Protein AF-X1B9T6-F1 (afdb_monomer_lite)

pLDDT: mean 83.57, std 14.06, range [35.12, 95.44]

Foldseek 3Di:
DPPADDPDDQWGWDQDDPAQWIWIWGQPPVVRDIGTQDIGGNPDDPPPSVVVVVPDPPD

Secondary structure (DSSP, 8-state):
-TTSPEEETTEEEEE-SSSSEEEEEEEEGGGTEEEEEEEEETTSPTTGGGGGTTT----

Sequence (59 aa):
PERWPYYEKNIHKYNTRRFPFSLYYVFEKNLDKIIIIAVAHQKRKPGYWKQRFDNSSIK

Structure (mmCIF, N/CA/C/O backbone):
data_AF-X1B9T6-F1
#
_entry.id   AF-X1B9T6-F1
#
loop_
_atom_site.group_PDB
_atom_site.id
_atom_site.type_symbol
_atom_site.label_atom_id
_atom_site.label_alt_id
_atom_site.label_comp_id
_atom_site.label_asym_id
_atom_site.label_entity_id
_atom_site.label_seq_id
_atom_site.pdbx_PDB_ins_code
_atom_site.Cartn_x
_atom_site.Cartn_y
_atom_site.Cartn_z
_atom_site.occupancy
_atom_site.B_iso_or_equiv
_atom_site.auth_seq_id
_atom_site.auth_comp_id
_atom_site.auth_asym_id
_atom_site.auth_atom_id
_atom_site.pdbx_PDB_model_num
ATOM 1 N N . PRO A 1 1 ? -11.604 -7.787 4.857 1.00 64.19 1 PRO A N 1
ATOM 2 C CA . PRO A 1 1 ? -10.511 -6.807 4.594 1.00 64.19 1 PRO A CA 1
ATOM 3 C C . PRO A 1 1 ? -9.169 -7.170 5.254 1.00 64.19 1 PRO A C 1
ATOM 5 O O . PRO A 1 1 ? -8.124 -6.902 4.675 1.00 64.19 1 PRO A O 1
ATOM 8 N N . GLU A 1 2 ? -9.201 -7.817 6.423 1.00 70.62 2 GLU A N 1
ATOM 9 C CA . GLU A 1 2 ? -8.017 -8.073 7.267 1.00 70.62 2 GLU A CA 1
ATOM 10 C C . GLU A 1 2 ? -7.266 -9.380 6.966 1.00 70.62 2 GLU A C 1
ATOM 12 O O . GLU A 1 2 ? -6.241 -9.662 7.570 1.00 70.62 2 GLU A O 1
ATOM 17 N N . ARG A 1 3 ? -7.758 -10.190 6.018 1.00 76.56 3 ARG A N 1
ATOM 18 C CA . ARG A 1 3 ? -7.171 -11.501 5.681 1.00 76.56 3 ARG A CA 1
ATOM 19 C C . ARG A 1 3 ? -5.697 -11.412 5.257 1.00 76.56 3 ARG A C 1
ATOM 21 O O . ARG A 1 3 ? -4.975 -12.395 5.378 1.00 76.56 3 ARG A O 1
ATOM 28 N N . TRP A 1 4 ? -5.272 -10.278 4.705 1.00 72.81 4 TRP A N 1
ATOM 29 C CA . TRP A 1 4 ? -3.932 -10.113 4.148 1.00 72.81 4 TRP A CA 1
ATOM 30 C C . TRP A 1 4 ? -3.000 -9.451 5.160 1.00 72.81 4 TRP A C 1
ATOM 32 O O . TRP A 1 4 ? -3.378 -8.421 5.718 1.00 72.81 4 TRP A O 1
ATOM 42 N N . PRO A 1 5 ? -1.784 -9.983 5.370 1.00 70.06 5 PRO A N 1
ATOM 43 C CA . PRO A 1 5 ? -0.827 -9.377 6.283 1.00 70.06 5 PRO A CA 1
ATOM 44 C C . PRO A 1 5 ? -0.421 -7.980 5.805 1.00 70.06 5 PRO A C 1
ATOM 46 O O . PRO A 1 5 ? -0.478 -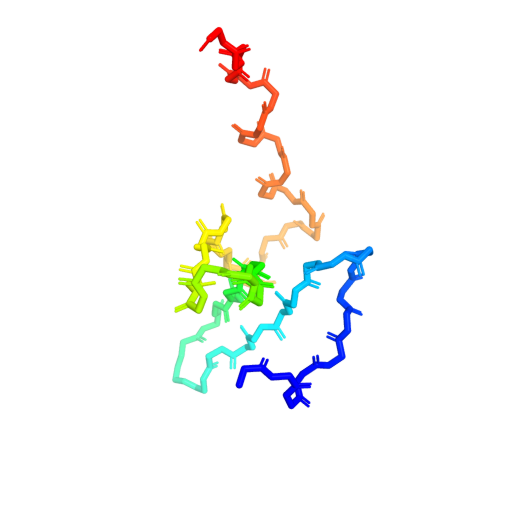7.661 4.610 1.00 70.06 5 PRO A O 1
ATOM 49 N N . TYR A 1 6 ? -0.002 -7.147 6.754 1.00 73.94 6 TYR A N 1
ATOM 50 C CA . TYR A 1 6 ? 0.510 -5.818 6.457 1.00 73.94 6 TYR A CA 1
ATOM 51 C C . TYR A 1 6 ? 1.777 -5.917 5.602 1.00 73.94 6 TYR A C 1
ATOM 53 O O . TYR A 1 6 ? 2.706 -6.659 5.910 1.00 73.94 6 TYR A O 1
ATOM 61 N N . TYR A 1 7 ? 1.803 -5.155 4.514 1.00 69.56 7 TYR A N 1
ATOM 62 C CA . TYR A 1 7 ? 2.997 -4.929 3.711 1.00 69.56 7 TYR A CA 1
ATOM 63 C C . TYR A 1 7 ? 3.927 -3.924 4.402 1.00 69.56 7 TYR A C 1
ATOM 65 O O . TYR A 1 7 ? 5.136 -4.123 4.423 1.00 69.56 7 TYR A O 1
ATOM 73 N N . GLU A 1 8 ? 3.357 -2.860 4.978 1.00 78.00 8 GLU A N 1
ATOM 74 C CA . GLU A 1 8 ? 4.061 -1.840 5.763 1.00 78.00 8 GLU A CA 1
ATOM 75 C C . GLU A 1 8 ? 3.049 -1.055 6.609 1.00 78.00 8 GLU A C 1
ATOM 77 O O . GLU A 1 8 ? 2.036 -0.606 6.070 1.00 78.00 8 GLU A O 1
ATOM 82 N N . LYS A 1 9 ? 3.310 -0.863 7.911 1.00 80.00 9 LYS A N 1
ATOM 83 C CA . LYS A 1 9 ? 2.380 -0.216 8.862 1.00 80.00 9 LYS A CA 1
ATOM 84 C C . LYS A 1 9 ? 0.946 -0.764 8.723 1.00 80.00 9 LYS A C 1
ATOM 86 O O . LYS A 1 9 ? 0.710 -1.899 9.108 1.00 80.00 9 LYS A O 1
ATOM 91 N N . ASN A 1 10 ? 0.037 0.018 8.124 1.00 84.25 10 ASN A N 1
ATOM 92 C CA . ASN A 1 10 ? -1.388 -0.287 7.926 1.00 84.25 10 ASN A CA 1
ATOM 93 C C . ASN A 1 10 ? -1.751 -0.595 6.459 1.00 84.25 10 ASN A C 1
ATOM 95 O O . ASN A 1 10 ? -2.924 -0.728 6.117 1.00 84.25 10 ASN A O 1
ATOM 99 N N . ILE A 1 1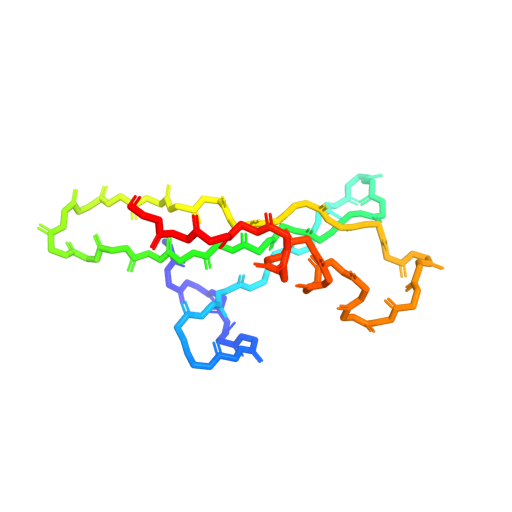1 ? -0.761 -0.669 5.567 1.00 88.88 11 ILE A N 1
ATOM 100 C CA . ILE A 1 11 ? -0.976 -0.934 4.144 1.00 88.88 11 ILE A CA 1
ATOM 101 C C . ILE A 1 11 ? -1.035 -2.441 3.932 1.00 88.88 11 ILE A C 1
ATOM 103 O O . ILE A 1 11 ? -0.068 -3.154 4.195 1.00 88.88 11 ILE A O 1
ATOM 107 N N . HIS A 1 12 ? -2.137 -2.922 3.380 1.00 90.88 12 HIS A N 1
ATOM 108 C CA . HIS A 1 12 ? -2.290 -4.288 2.903 1.00 90.88 12 HIS A CA 1
ATOM 109 C C . HIS A 1 12 ? -1.881 -4.389 1.433 1.00 90.88 12 HIS A C 1
ATOM 111 O O . HIS A 1 12 ? -2.085 -3.461 0.645 1.00 90.88 12 HIS A O 1
ATOM 117 N N . LYS A 1 13 ? -1.334 -5.546 1.050 1.00 91.25 13 LYS A N 1
ATOM 118 C CA . LYS A 1 13 ? -1.002 -5.873 -0.340 1.00 91.25 13 LYS A CA 1
ATOM 119 C C . LYS A 1 13 ? -1.797 -7.091 -0.794 1.00 91.25 13 LY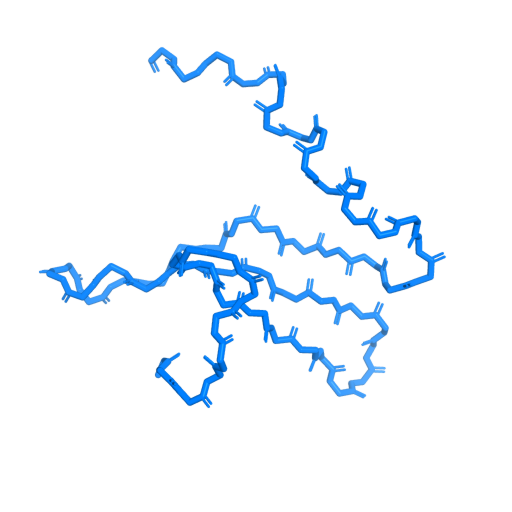S A C 1
ATOM 121 O O . LYS A 1 13 ? -1.735 -8.147 -0.171 1.00 91.25 13 LYS A O 1
ATOM 126 N N . TYR A 1 14 ? -2.463 -6.964 -1.934 1.00 92.19 14 TYR A N 1
ATOM 127 C CA . TYR A 1 14 ? -3.138 -8.060 -2.617 1.00 92.19 14 TYR A CA 1
ATOM 128 C C . TYR A 1 14 ? -2.569 -8.247 -4.024 1.00 92.19 14 TYR A C 1
ATOM 130 O O . TYR A 1 14 ? -2.542 -7.312 -4.821 1.00 92.19 14 TYR A O 1
ATOM 138 N N . ASN A 1 15 ? -2.132 -9.462 -4.348 1.00 92.44 15 ASN A N 1
ATOM 139 C CA . ASN A 1 15 ? -1.710 -9.810 -5.702 1.00 92.44 15 ASN A CA 1
ATOM 140 C C . ASN A 1 15 ? -2.912 -10.313 -6.502 1.00 92.44 15 ASN A C 1
ATOM 142 O O . ASN A 1 15 ? -3.590 -11.256 -6.086 1.00 92.44 15 ASN A O 1
ATOM 146 N N . THR A 1 16 ? -3.161 -9.714 -7.665 1.00 92.50 16 THR A N 1
ATOM 147 C CA . THR A 1 16 ? -4.239 -10.166 -8.547 1.00 92.50 16 THR A CA 1
ATOM 148 C C . THR A 1 16 ? -3.894 -11.514 -9.174 1.00 92.50 16 THR A C 1
ATOM 150 O O . THR A 1 16 ? -2.749 -11.758 -9.539 1.00 92.50 16 THR A O 1
ATOM 153 N N . ARG A 1 17 ? -4.892 -12.393 -9.330 1.00 90.12 17 ARG A N 1
ATOM 154 C CA . ARG A 1 17 ? -4.678 -13.758 -9.848 1.00 90.12 17 ARG A CA 1
ATOM 155 C C . ARG A 1 17 ? -4.399 -13.819 -11.353 1.00 90.12 17 ARG A C 1
ATOM 157 O O . ARG A 1 17 ? -3.597 -14.633 -11.784 1.00 90.12 17 ARG A O 1
ATOM 164 N N . ARG A 1 18 ? -5.088 -12.996 -12.153 1.00 92.75 18 ARG A N 1
ATOM 165 C CA . ARG A 1 18 ? -5.065 -13.079 -13.629 1.00 92.75 18 ARG A CA 1
ATOM 166 C C . ARG A 1 18 ? -3.983 -12.219 -14.277 1.00 92.75 18 ARG A C 1
ATOM 168 O O . ARG A 1 18 ? -3.454 -12.580 -15.319 1.00 92.75 18 ARG A O 1
ATOM 175 N N . PHE A 1 19 ? -3.682 -11.074 -13.678 1.00 91.94 19 PHE A N 1
ATOM 176 C CA . PHE A 1 19 ? -2.740 -10.104 -14.223 1.00 91.94 19 PHE A CA 1
ATOM 177 C C . PHE A 1 19 ? -1.602 -9.873 -13.223 1.00 91.94 19 PHE A C 1
ATOM 179 O O . PHE A 1 19 ? -1.832 -9.992 -12.018 1.00 91.94 19 PHE A O 1
ATOM 186 N N . PRO A 1 20 ? -0.386 -9.526 -13.674 1.00 94.31 20 PRO A N 1
ATOM 187 C CA . PRO A 1 20 ? 0.771 -9.334 -12.801 1.00 94.31 20 PRO A CA 1
ATOM 188 C C . PRO A 1 20 ? 0.729 -7.963 -12.106 1.00 94.31 20 PRO A C 1
ATOM 190 O O . PRO A 1 20 ? 1.646 -7.151 -12.238 1.00 94.31 20 PRO A O 1
ATOM 193 N N . PHE A 1 21 ? -0.342 -7.682 -11.362 1.00 95.44 21 PHE A N 1
ATOM 194 C CA . PHE A 1 21 ? -0.516 -6.456 -10.591 1.00 95.44 21 PHE A CA 1
ATOM 195 C C . PHE A 1 21 ? -0.633 -6.738 -9.091 1.00 95.44 21 PHE A C 1
ATOM 197 O O . PHE A 1 21 ? -1.095 -7.785 -8.639 1.00 95.44 21 PHE A O 1
ATOM 204 N N . SER A 1 22 ? -0.179 -5.765 -8.312 1.00 93.31 22 SER A N 1
ATOM 205 C CA . SER A 1 22 ? -0.351 -5.681 -6.867 1.00 93.31 22 SER A CA 1
ATOM 206 C C . SER A 1 22 ? -1.235 -4.481 -6.551 1.00 93.31 22 SER A C 1
ATOM 208 O O . SER A 1 22 ? -0.948 -3.367 -6.996 1.00 93.31 22 SER A O 1
ATOM 210 N N . LEU A 1 23 ? -2.292 -4.716 -5.785 1.00 92.88 23 LEU A N 1
ATOM 211 C CA . LEU A 1 23 ? -3.145 -3.702 -5.189 1.00 92.88 23 LEU A CA 1
ATOM 212 C C . LEU A 1 23 ? -2.644 -3.409 -3.773 1.00 92.88 23 LEU A C 1
ATOM 214 O O . LEU A 1 23 ? -2.484 -4.330 -2.974 1.00 92.88 23 LEU A O 1
ATOM 218 N N . TYR A 1 24 ? -2.424 -2.137 -3.471 1.00 92.19 24 TYR A N 1
ATOM 219 C CA . TYR A 1 24 ? -2.083 -1.642 -2.144 1.00 92.19 24 TYR A CA 1
ATOM 220 C C . TYR A 1 24 ? -3.254 -0.832 -1.606 1.00 92.19 24 TYR A C 1
ATOM 222 O O . TYR A 1 24 ? -3.733 0.077 -2.292 1.00 92.19 24 TYR A O 1
ATOM 230 N N . TYR A 1 25 ? -3.711 -1.154 -0.401 1.00 92.31 25 TYR A N 1
ATOM 231 C CA . TYR A 1 25 ? -4.861 -0.492 0.208 1.00 92.31 25 TYR A CA 1
ATOM 232 C C . TYR A 1 25 ? -4.712 -0.356 1.723 1.00 92.31 25 TYR A C 1
ATOM 234 O O . TYR A 1 25 ? -3.999 -1.134 2.352 1.00 92.31 25 TYR A O 1
ATOM 242 N N . VAL A 1 26 ? -5.415 0.611 2.304 1.00 91.88 26 VAL A N 1
ATOM 243 C CA . VAL A 1 26 ? -5.631 0.733 3.754 1.00 91.88 26 VAL A CA 1
ATOM 244 C C . VAL A 1 26 ? -7.102 0.468 4.047 1.00 91.88 26 VAL A C 1
ATOM 246 O O . VAL A 1 26 ? -7.971 0.777 3.228 1.00 91.88 26 VAL A O 1
ATOM 249 N N . PHE A 1 27 ? -7.373 -0.144 5.197 1.00 91.94 27 PHE A N 1
ATOM 250 C CA . PHE A 1 27 ? -8.724 -0.330 5.709 1.00 91.94 27 PHE A CA 1
ATOM 251 C C . PHE A 1 27 ? -8.952 0.594 6.910 1.00 91.94 27 PHE A C 1
ATOM 253 O O . PHE A 1 27 ? -8.403 0.365 7.988 1.00 91.94 27 PHE A O 1
ATOM 260 N N . GLU A 1 28 ? -9.759 1.636 6.712 1.00 89.88 28 GLU A N 1
ATOM 261 C CA . GLU A 1 28 ? -10.160 2.577 7.760 1.00 89.88 28 GLU A CA 1
ATOM 262 C C . GLU A 1 28 ? -11.354 2.006 8.526 1.00 89.88 28 GLU A C 1
ATOM 264 O O . GLU A 1 28 ? -12.509 2.222 8.153 1.00 89.88 28 GLU A O 1
ATOM 269 N N . LYS A 1 29 ? -11.070 1.256 9.599 1.00 86.69 29 LYS A N 1
ATOM 270 C CA . LYS A 1 29 ? -12.079 0.523 10.387 1.00 86.69 29 LYS A CA 1
ATOM 271 C C . LYS A 1 29 ? -13.213 1.413 10.891 1.00 86.69 29 LYS A C 1
ATOM 273 O O . LYS A 1 29 ? -14.371 1.034 10.797 1.00 86.69 29 LYS A O 1
ATOM 278 N N . ASN A 1 30 ? -12.877 2.604 11.384 1.00 91.00 30 ASN A N 1
ATOM 279 C CA . ASN A 1 30 ? -13.848 3.535 11.966 1.00 91.00 30 ASN A CA 1
ATOM 280 C C . ASN A 1 30 ? -14.876 4.037 10.943 1.00 91.00 30 ASN A C 1
ATOM 282 O O . ASN A 1 30 ? -15.975 4.429 11.318 1.00 91.00 30 ASN A O 1
ATOM 286 N N . LEU A 1 31 ? -14.509 4.048 9.660 1.00 92.00 31 LEU A N 1
ATOM 287 C CA . LEU A 1 31 ? -15.357 4.521 8.568 1.00 92.00 31 LEU A CA 1
ATOM 288 C C . LEU A 1 31 ? -15.899 3.375 7.705 1.00 92.00 31 LEU A C 1
ATOM 290 O O . LEU A 1 31 ? -16.602 3.657 6.739 1.00 92.00 31 LEU A O 1
ATOM 294 N N . ASP A 1 32 ? -15.530 2.128 8.015 1.00 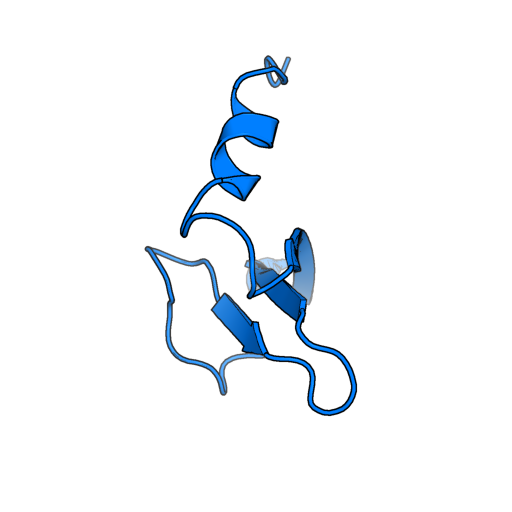90.62 32 ASP A N 1
ATOM 295 C CA . ASP A 1 32 ? -15.759 0.925 7.206 1.00 90.62 32 ASP A CA 1
ATOM 296 C C . ASP A 1 32 ? -15.432 1.127 5.712 1.00 90.62 32 ASP A C 1
ATOM 298 O O . ASP A 1 32 ? -16.213 0.821 4.809 1.00 90.62 32 ASP A O 1
ATOM 302 N N . LYS A 1 33 ? -14.259 1.713 5.430 1.00 92.56 33 LYS A N 1
ATOM 303 C CA . LYS A 1 33 ? -13.837 2.076 4.065 1.00 92.56 33 LYS A CA 1
ATOM 304 C C . LYS A 1 33 ? -12.499 1.466 3.683 1.00 92.56 33 LYS A C 1
ATOM 306 O O . LYS A 1 33 ? -11.561 1.410 4.475 1.00 92.56 33 LYS A O 1
ATOM 311 N N . ILE A 1 34 ? -12.395 1.071 2.415 1.00 91.94 34 ILE A N 1
ATOM 312 C CA . ILE A 1 34 ? -11.141 0.652 1.784 1.00 91.94 34 ILE A CA 1
ATOM 313 C C . ILE A 1 34 ? -10.632 1.793 0.909 1.00 91.94 34 ILE A C 1
ATOM 315 O O . ILE A 1 34 ? -11.306 2.208 -0.033 1.00 91.94 34 ILE A O 1
ATOM 319 N N . ILE A 1 35 ? -9.422 2.265 1.196 1.00 91.81 35 ILE A N 1
ATOM 320 C CA . ILE A 1 35 ? -8.752 3.308 0.419 1.00 91.81 35 ILE A CA 1
ATOM 321 C C . ILE A 1 35 ? -7.682 2.643 -0.439 1.00 91.81 35 ILE A C 1
ATOM 323 O O . ILE A 1 35 ? -6.727 2.062 0.081 1.00 91.81 35 ILE A O 1
ATOM 327 N N . ILE A 1 36 ? -7.837 2.721 -1.761 1.00 92.00 36 ILE A N 1
ATOM 328 C CA . ILE A 1 36 ? -6.837 2.218 -2.704 1.00 92.00 36 ILE A CA 1
ATOM 329 C C . ILE A 1 36 ? -5.714 3.246 -2.816 1.00 92.00 36 ILE A C 1
ATOM 331 O O . ILE A 1 36 ? -5.913 4.357 -3.293 1.00 92.00 36 ILE A O 1
ATOM 335 N N . ILE A 1 37 ? -4.519 2.838 -2.406 1.00 91.00 37 ILE A N 1
ATOM 336 C CA . ILE A 1 37 ? -3.311 3.669 -2.397 1.00 91.00 37 ILE A CA 1
ATOM 337 C C . ILE A 1 37 ? -2.600 3.554 -3.742 1.00 91.00 37 ILE A C 1
ATOM 339 O O . ILE A 1 37 ? -2.145 4.536 -4.323 1.00 91.00 37 ILE A O 1
ATOM 343 N N . ALA A 1 38 ? -2.480 2.332 -4.258 1.00 92.44 38 ALA A N 1
ATOM 344 C CA . ALA A 1 38 ? -1.740 2.092 -5.482 1.00 92.44 38 ALA A CA 1
ATOM 345 C C . ALA A 1 38 ? -2.169 0.801 -6.175 1.00 92.44 38 ALA A C 1
ATOM 347 O O . ALA A 1 38 ? -2.344 -0.239 -5.546 1.00 92.44 38 ALA A O 1
ATOM 348 N N . VAL A 1 39 ? -2.190 0.848 -7.505 1.00 92.75 39 VAL A N 1
ATOM 349 C CA . VAL A 1 39 ? -2.088 -0.335 -8.367 1.00 92.75 39 VAL A CA 1
ATOM 350 C C . VAL A 1 39 ? -0.696 -0.327 -8.994 1.00 92.75 39 VAL A C 1
ATOM 352 O O . VAL A 1 39 ? -0.270 0.698 -9.544 1.00 92.75 39 VAL A O 1
ATOM 355 N N . ALA A 1 40 ? 0.049 -1.423 -8.847 1.00 93.88 40 ALA A N 1
ATOM 356 C CA . ALA A 1 40 ? 1.446 -1.510 -9.265 1.00 93.88 40 ALA A CA 1
ATOM 357 C C . ALA A 1 40 ? 1.738 -2.798 -10.041 1.00 93.88 40 ALA A C 1
ATOM 359 O O . ALA A 1 40 ? 1.360 -3.886 -9.616 1.00 93.88 40 ALA A O 1
ATOM 360 N N . HIS A 1 41 ? 2.443 -2.686 -11.164 1.00 94.88 41 HIS A N 1
ATOM 361 C CA . HIS A 1 41 ? 2.814 -3.838 -11.983 1.00 94.88 41 HIS A CA 1
ATOM 362 C C . HIS A 1 41 ? 4.011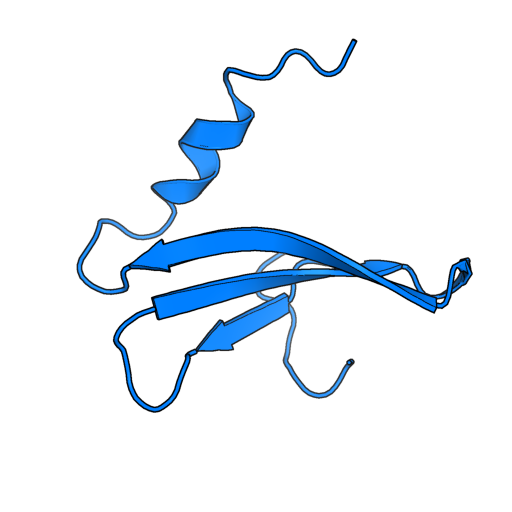 -4.578 -11.366 1.00 94.88 41 HIS A C 1
ATOM 364 O O . HIS A 1 41 ? 5.032 -3.962 -11.058 1.00 94.88 41 HIS A O 1
ATOM 370 N N . GLN A 1 42 ? 3.915 -5.899 -11.219 1.00 92.81 42 GLN A N 1
ATOM 371 C CA . GLN A 1 42 ? 4.885 -6.736 -10.499 1.00 92.81 42 GLN A CA 1
ATOM 372 C C . GLN A 1 42 ? 6.249 -6.844 -11.197 1.00 92.81 42 GLN A C 1
ATOM 374 O O . GLN A 1 42 ? 7.248 -7.070 -10.527 1.00 92.81 42 GLN A O 1
ATOM 379 N N . LYS A 1 43 ? 6.317 -6.642 -12.523 1.00 93.38 43 LYS A N 1
ATOM 380 C CA . LYS A 1 43 ? 7.596 -6.641 -13.269 1.00 93.38 43 LYS A CA 1
ATOM 381 C C . LYS A 1 43 ? 8.432 -5.360 -13.100 1.00 93.38 43 LYS A C 1
ATOM 383 O O . LYS A 1 43 ? 9.524 -5.281 -13.649 1.00 93.38 43 LYS A O 1
ATOM 388 N N . ARG A 1 44 ? 7.920 -4.326 -12.422 1.00 92.88 44 ARG A N 1
ATOM 389 C CA . ARG A 1 44 ? 8.657 -3.067 -12.199 1.00 92.88 44 ARG A CA 1
ATOM 390 C C . ARG A 1 44 ? 9.426 -3.120 -10.877 1.00 92.88 44 ARG A C 1
ATOM 392 O O . ARG A 1 44 ? 9.141 -3.956 -10.024 1.00 92.88 44 ARG A O 1
ATOM 399 N N . LYS A 1 45 ? 10.384 -2.200 -10.699 1.00 90.12 45 LYS A N 1
ATOM 400 C CA . LYS A 1 45 ? 11.214 -2.105 -9.487 1.00 90.12 45 LYS A CA 1
ATOM 401 C C . LYS A 1 45 ? 10.335 -2.097 -8.223 1.00 90.12 45 LYS A C 1
ATOM 403 O O . LYS A 1 45 ? 9.418 -1.276 -8.151 1.00 90.12 45 LYS A O 1
ATOM 408 N N . PRO A 1 46 ? 10.594 -2.952 -7.219 1.00 88.25 46 PRO A N 1
ATOM 409 C CA . PRO A 1 46 ? 9.860 -2.919 -5.958 1.00 88.25 46 PRO A CA 1
ATOM 410 C C . PRO A 1 46 ? 9.804 -1.504 -5.371 1.00 88.25 46 PRO A C 1
ATOM 412 O O . PRO A 1 46 ? 10.791 -0.774 -5.388 1.00 88.25 46 PRO A O 1
ATOM 415 N N . GLY A 1 47 ? 8.628 -1.095 -4.894 1.00 86.31 47 GLY A N 1
ATOM 416 C CA . GLY A 1 47 ? 8.434 0.222 -4.284 1.00 86.31 47 GLY A CA 1
ATOM 417 C C . GLY A 1 47 ? 8.373 1.413 -5.250 1.00 86.31 47 GLY A C 1
ATOM 418 O O . GLY A 1 47 ? 8.127 2.516 -4.778 1.00 86.31 47 GLY A O 1
ATOM 419 N N . TYR A 1 48 ? 8.504 1.235 -6.576 1.00 90.06 48 TYR A N 1
ATOM 420 C CA . TYR A 1 48 ? 8.438 2.357 -7.538 1.00 90.06 48 TYR A CA 1
ATOM 421 C C . TYR A 1 48 ? 7.160 3.199 -7.403 1.00 90.06 48 TYR A C 1
ATOM 423 O O . TYR A 1 48 ? 7.157 4.401 -7.636 1.00 90.06 48 TYR A O 1
ATOM 431 N N . TRP A 1 49 ? 6.056 2.559 -7.014 1.00 88.56 49 TRP A N 1
ATOM 432 C CA . TRP A 1 49 ? 4.757 3.198 -6.858 1.00 88.56 49 TRP A CA 1
ATOM 433 C C . TRP A 1 49 ? 4.738 4.251 -5.746 1.00 88.56 49 TRP A C 1
ATOM 435 O O . TRP A 1 49 ? 3.859 5.111 -5.784 1.00 88.56 49 TRP A O 1
ATOM 445 N N . LYS A 1 50 ? 5.689 4.199 -4.797 1.00 85.69 50 LYS A N 1
ATOM 446 C CA . LYS A 1 50 ? 5.825 5.168 -3.703 1.00 85.69 50 LYS A CA 1
ATOM 447 C C . LYS A 1 50 ? 6.203 6.561 -4.206 1.00 85.69 50 LYS A C 1
ATOM 449 O O . LYS A 1 50 ? 5.745 7.544 -3.646 1.00 85.69 50 LYS A O 1
ATOM 454 N N . GLN A 1 51 ? 6.932 6.643 -5.321 1.00 84.75 51 GLN A N 1
ATOM 455 C CA . GLN A 1 51 ? 7.320 7.913 -5.953 1.00 84.75 51 GLN A CA 1
ATOM 456 C C . GLN A 1 51 ? 6.111 8.744 -6.418 1.00 84.75 51 GLN A C 1
ATOM 458 O O . GLN A 1 51 ? 6.240 9.933 -6.671 1.00 84.75 51 GLN A O 1
ATOM 463 N N . ARG A 1 52 ? 4.915 8.143 -6.515 1.00 79.25 52 ARG A N 1
ATOM 464 C CA . ARG A 1 52 ? 3.679 8.875 -6.837 1.00 79.25 52 ARG A CA 1
ATOM 465 C C . ARG A 1 52 ? 3.190 9.759 -5.686 1.00 79.25 52 ARG A C 1
ATOM 467 O O . ARG A 1 52 ? 2.466 10.712 -5.944 1.00 79.25 52 ARG A O 1
ATOM 474 N N . PHE A 1 53 ? 3.587 9.456 -4.450 1.00 73.50 53 PHE A N 1
ATOM 475 C CA . PHE A 1 53 ? 3.213 10.246 -3.276 1.00 73.50 53 PHE A CA 1
ATOM 476 C C . PHE A 1 53 ? 4.082 11.494 -3.099 1.00 73.50 53 PHE A C 1
ATOM 478 O O . PHE A 1 53 ? 3.615 12.448 -2.493 1.00 73.50 53 PHE A O 1
ATOM 485 N N . ASP A 1 54 ? 5.284 11.530 -3.683 1.00 64.56 54 ASP A N 1
ATOM 486 C CA . ASP A 1 54 ? 6.206 12.673 -3.563 1.00 64.56 54 ASP A CA 1
ATOM 487 C C . ASP A 1 54 ? 5.705 13.936 -4.284 1.00 64.56 54 ASP A C 1
ATOM 489 O O . ASP A 1 54 ? 6.001 15.050 -3.870 1.00 64.56 54 ASP A O 1
ATOM 493 N N . ASN A 1 55 ? 4.892 13.787 -5.335 1.00 54.16 55 ASN A N 1
ATOM 494 C CA . ASN A 1 55 ? 4.386 14.927 -6.113 1.00 54.16 55 ASN A CA 1
ATOM 495 C C . ASN A 1 55 ? 3.064 15.497 -5.590 1.00 54.16 55 ASN A C 1
ATOM 497 O O . ASN A 1 55 ? 2.522 16.434 -6.174 1.00 54.16 55 ASN A O 1
ATOM 501 N N . SER A 1 56 ? 2.521 14.929 -4.516 1.00 49.97 56 SER A N 1
ATOM 502 C CA . SER A 1 56 ? 1.274 15.397 -3.926 1.00 49.97 56 SER A CA 1
ATOM 503 C C . SER A 1 56 ? 1.611 16.026 -2.589 1.00 49.97 56 SER A C 1
ATOM 505 O O . SER A 1 56 ? 1.550 15.369 -1.552 1.00 49.97 56 SER A O 1
ATOM 507 N N . SER A 1 57 ? 1.961 17.314 -2.607 1.00 43.47 57 SER A N 1
ATOM 508 C CA . SER A 1 57 ? 1.669 18.165 -1.460 1.00 43.47 57 SER A CA 1
ATOM 509 C C . SER A 1 57 ? 0.194 17.952 -1.130 1.00 43.47 57 SER A C 1
ATOM 511 O O . SER A 1 57 ? -0.682 18.434 -1.843 1.00 43.47 57 SER A O 1
ATOM 513 N N . ILE A 1 58 ? -0.073 17.158 -0.097 1.00 47.00 58 ILE A N 1
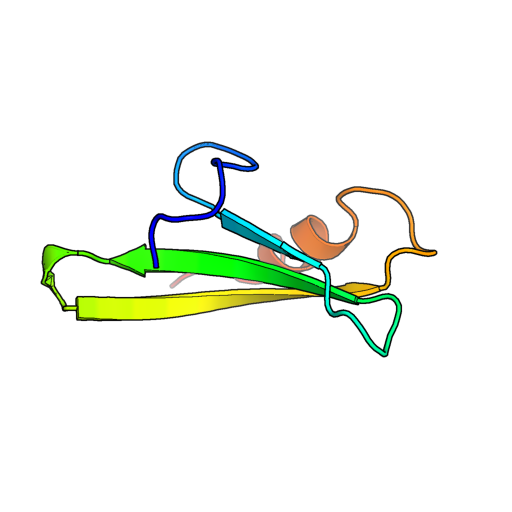ATOM 514 C CA . ILE A 1 58 ? -1.371 17.124 0.559 1.00 47.00 58 ILE A CA 1
ATOM 515 C C . ILE A 1 58 ? -1.487 18.505 1.212 1.00 47.00 58 ILE A C 1
ATOM 517 O O . ILE A 1 58 ? -0.960 18.728 2.301 1.00 47.00 58 ILE A O 1
ATOM 521 N N . LYS A 1 59 ? -2.032 19.463 0.458 1.00 35.12 59 LYS A N 1
ATOM 522 C CA . LYS A 1 59 ? -2.681 20.654 1.001 1.00 35.12 59 LYS A CA 1
ATOM 523 C C . LYS A 1 59 ? -4.113 20.297 1.359 1.00 35.12 59 LYS A C 1
ATOM 525 O O . LYS A 1 59 ? -4.713 19.503 0.600 1.00 35.12 59 LYS A O 1
#

Radius of gyration: 12.35 Å; chains: 1; bounding box: 27×34×26 Å

Organism: NCBI:txid412755